Protein AF-A0A938BGE9-F1 (afdb_monomer_lite)

Foldseek 3Di:
DDADPPPRDDDDDDDDDDLLNVDPPVLVVLVVLCVVVVNPLVSSCVVVVHDSVVNVVSVVVSVVSSVVVD

Sequence (70 aa):
RLKCQNCKVTLEGDFVFSKLARLNEEDQHFIEVFVNNRGNIKEVEKILDISYPTVCKKLSQINKTLEKMI

Structure (mmCIF, N/CA/C/O backbone):
data_AF-A0A938BGE9-F1
#
_entry.id   AF-A0A938BGE9-F1
#
loop_
_atom_site.group_PDB
_atom_site.id
_atom_site.type_symbol
_atom_site.label_atom_id
_atom_site.label_alt_id
_atom_site.label_comp_id
_atom_site.label_asym_id
_atom_site.label_entity_id
_atom_site.label_seq_id
_atom_site.pdbx_PDB_ins_code
_atom_site.Cartn_x
_atom_site.Cartn_y
_atom_site.Cartn_z
_atom_site.occupancy
_atom_site.B_iso_or_equiv
_atom_site.auth_seq_id
_atom_site.auth_comp_id
_atom_site.auth_asym_id
_atom_site.auth_atom_id
_atom_site.pdbx_PDB_model_num
ATOM 1 N N . ARG A 1 1 ? 12.267 -7.559 -20.296 1.00 80.50 1 ARG A N 1
ATOM 2 C CA . ARG A 1 1 ? 11.679 -8.797 -20.863 1.00 80.50 1 ARG A CA 1
ATOM 3 C C . ARG A 1 1 ? 10.466 -9.199 -20.034 1.00 80.50 1 ARG A C 1
ATOM 5 O O . ARG A 1 1 ? 10.635 -9.521 -18.866 1.00 80.50 1 ARG A O 1
ATOM 12 N N . LEU A 1 2 ? 9.265 -9.147 -20.608 1.00 85.62 2 LEU A N 1
ATOM 13 C CA . LEU A 1 2 ? 8.021 -9.614 -19.984 1.00 85.62 2 LEU A CA 1
ATOM 14 C C . LEU A 1 2 ? 7.601 -10.929 -20.639 1.00 85.62 2 LEU A C 1
ATOM 16 O O . LEU A 1 2 ? 7.689 -11.058 -21.858 1.00 85.62 2 LEU A O 1
ATOM 20 N N . LYS A 1 3 ? 7.154 -11.904 -19.846 1.00 88.19 3 LYS A N 1
ATOM 21 C CA . LYS A 1 3 ? 6.726 -13.214 -20.348 1.00 88.19 3 LYS A CA 1
ATOM 22 C C . LYS A 1 3 ? 5.322 -13.524 -19.853 1.00 88.19 3 LYS A C 1
ATOM 24 O O . LYS A 1 3 ? 5.096 -13.594 -18.648 1.00 88.19 3 LYS A O 1
ATOM 29 N N . CYS A 1 4 ? 4.397 -13.758 -20.778 1.00 88.06 4 CYS A N 1
ATOM 30 C CA . CYS A 1 4 ? 3.084 -14.287 -20.437 1.00 88.06 4 CYS A CA 1
ATOM 31 C C . CYS A 1 4 ? 3.195 -15.794 -20.164 1.00 88.06 4 CYS A C 1
ATOM 33 O O . CYS A 1 4 ? 3.659 -16.549 -21.020 1.00 88.06 4 CYS A O 1
ATOM 35 N N . GLN A 1 5 ? 2.745 -16.246 -18.991 1.00 88.62 5 GLN A N 1
ATOM 36 C CA . GLN A 1 5 ? 2.757 -17.672 -18.637 1.00 88.62 5 GLN A CA 1
ATOM 37 C C . GLN A 1 5 ? 1.668 -18.478 -19.366 1.00 88.62 5 GLN A C 1
ATOM 39 O O . GLN A 1 5 ? 1.838 -19.674 -19.572 1.00 88.62 5 GLN A O 1
ATOM 44 N N . ASN A 1 6 ? 0.584 -17.828 -19.806 1.00 92.06 6 ASN A N 1
ATOM 45 C CA . ASN A 1 6 ? -0.559 -18.499 -20.429 1.00 92.06 6 ASN A CA 1
ATOM 46 C C . ASN A 1 6 ? -0.326 -18.824 -21.916 1.00 92.06 6 ASN A C 1
ATOM 48 O O . ASN A 1 6 ? -0.534 -19.949 -22.354 1.00 92.06 6 ASN A O 1
ATOM 52 N N . CYS A 1 7 ? 0.142 -17.850 -22.703 1.00 93.75 7 CYS A N 1
ATOM 53 C CA . CYS A 1 7 ? 0.311 -18.001 -24.156 1.00 93.75 7 CYS A CA 1
ATOM 54 C C . CYS A 1 7 ? 1.776 -18.005 -24.622 1.00 93.75 7 CYS A C 1
ATOM 56 O O . CYS A 1 7 ? 2.036 -18.086 -25.818 1.00 93.75 7 CYS A O 1
ATOM 58 N N . LYS A 1 8 ? 2.743 -17.922 -23.695 1.00 91.62 8 LYS A N 1
ATOM 59 C CA . LYS A 1 8 ? 4.199 -17.914 -23.952 1.00 91.62 8 LYS A CA 1
ATOM 60 C C . LYS A 1 8 ? 4.728 -16.718 -24.760 1.00 91.62 8 LYS A C 1
ATOM 62 O O . LYS A 1 8 ? 5.923 -16.681 -25.058 1.00 91.62 8 LYS A O 1
ATOM 67 N N . VAL A 1 9 ? 3.892 -15.720 -25.056 1.00 94.56 9 VAL A N 1
ATOM 68 C CA . VAL A 1 9 ? 4.332 -14.464 -25.680 1.00 94.56 9 VAL A CA 1
ATOM 69 C C . VAL A 1 9 ? 5.388 -13.800 -24.800 1.00 94.56 9 VAL A C 1
ATOM 71 O O . VAL A 1 9 ? 5.219 -13.661 -23.585 1.00 94.56 9 VAL A O 1
ATOM 74 N N . THR A 1 10 ? 6.493 -13.415 -25.433 1.00 91.69 10 THR A N 1
ATOM 75 C CA . THR A 1 10 ? 7.603 -12.711 -24.797 1.00 91.69 10 THR A CA 1
ATOM 76 C C . THR A 1 10 ? 7.715 -11.330 -25.423 1.00 91.69 10 THR A C 1
ATOM 78 O O . THR A 1 10 ? 7.839 -11.215 -26.638 1.00 91.69 10 THR A O 1
ATOM 81 N N . LEU A 1 11 ? 7.664 -10.297 -24.588 1.00 92.00 11 LEU A N 1
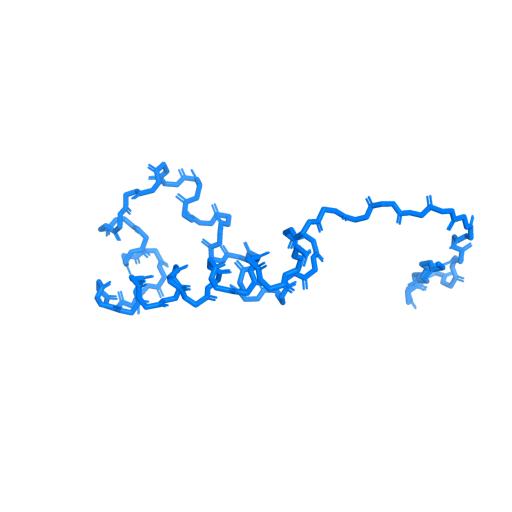ATOM 82 C CA . LEU A 1 11 ? 7.879 -8.913 -24.988 1.00 92.00 11 LEU A CA 1
ATOM 83 C C . LEU A 1 11 ? 9.297 -8.498 -24.585 1.00 92.00 11 LEU A C 1
ATOM 85 O O . LEU A 1 11 ? 9.692 -8.606 -23.414 1.00 92.00 11 LEU A O 1
ATOM 89 N N . GLU A 1 12 ? 10.059 -8.019 -25.560 1.00 91.94 12 GLU A N 1
ATOM 90 C CA . GLU A 1 12 ? 11.425 -7.525 -25.396 1.00 91.94 12 GLU A CA 1
ATOM 91 C C . GLU A 1 12 ? 11.479 -6.046 -25.773 1.00 91.94 12 GLU A C 1
ATOM 93 O O . GLU A 1 12 ? 10.799 -5.608 -26.696 1.00 91.94 12 GLU A O 1
ATOM 98 N N . GLY A 1 13 ? 12.224 -5.271 -24.989 1.00 88.44 13 GLY A N 1
ATOM 99 C CA . GLY A 1 13 ? 12.246 -3.815 -25.060 1.00 88.44 13 GLY A CA 1
ATOM 100 C C . GLY A 1 13 ? 12.548 -3.187 -23.702 1.00 88.44 13 GLY A C 1
ATOM 101 O O . GLY A 1 13 ? 12.613 -3.886 -22.678 1.00 88.44 13 GLY A O 1
ATOM 102 N N . ASP A 1 14 ? 12.713 -1.869 -23.716 1.00 85.94 14 ASP A N 1
ATOM 103 C CA . ASP A 1 14 ? 12.932 -1.057 -22.526 1.00 85.94 14 ASP A CA 1
ATOM 104 C C . ASP A 1 14 ? 11.588 -0.670 -21.911 1.00 85.94 14 ASP A C 1
ATOM 106 O O . ASP A 1 14 ? 10.808 0.096 -22.477 1.00 85.94 14 ASP A O 1
ATOM 110 N N . PHE A 1 15 ? 11.302 -1.227 -20.736 1.00 84.62 15 PHE A N 1
ATOM 111 C CA . PHE A 1 15 ? 10.078 -0.947 -19.995 1.00 84.62 15 PHE A CA 1
ATOM 112 C C . PHE A 1 15 ? 10.408 -0.112 -18.767 1.00 84.62 15 PHE A C 1
ATOM 114 O O . PHE A 1 15 ? 11.198 -0.523 -17.915 1.00 84.62 15 PHE A O 1
ATOM 121 N N . VAL A 1 16 ? 9.748 1.036 -18.640 1.00 83.00 16 VAL A N 1
ATOM 122 C CA . VAL A 1 16 ? 9.799 1.838 -17.421 1.00 83.00 16 VAL A CA 1
ATOM 123 C C . VAL A 1 16 ? 8.577 1.497 -16.580 1.00 83.00 16 VAL A C 1
ATOM 125 O O . VAL A 1 16 ? 7.459 1.906 -16.879 1.00 83.00 16 VAL A O 1
ATOM 128 N N . PHE A 1 17 ? 8.788 0.728 -15.517 1.00 84.50 17 PHE A N 1
ATOM 129 C CA . PHE A 1 17 ? 7.754 0.477 -14.516 1.00 84.50 17 PHE A CA 1
ATOM 130 C C . PHE A 1 17 ? 7.732 1.609 -13.493 1.00 84.50 17 PHE A C 1
ATOM 132 O O . PHE A 1 17 ? 8.789 2.026 -13.006 1.00 84.50 17 PHE A O 1
ATOM 139 N N . SER A 1 18 ? 6.533 2.065 -13.127 1.00 89.31 18 SER A N 1
ATOM 140 C CA . SER A 1 18 ? 6.364 2.970 -11.990 1.00 89.31 18 SER A CA 1
ATOM 141 C C . SER A 1 18 ? 6.840 2.294 -10.700 1.00 89.31 18 SER A C 1
ATOM 143 O O . SER A 1 18 ? 6.879 1.066 -10.596 1.00 89.31 18 SER A O 1
ATOM 145 N N . LYS A 1 19 ? 7.184 3.086 -9.680 1.00 90.62 19 LYS A N 1
ATOM 146 C CA . LYS A 1 19 ? 7.569 2.540 -8.367 1.00 90.62 19 LYS A CA 1
ATOM 147 C C . LYS A 1 19 ? 6.448 1.709 -7.739 1.00 90.62 19 LYS A C 1
ATOM 149 O O . LYS A 1 19 ? 6.719 0.690 -7.120 1.00 90.62 19 LYS A O 1
ATOM 154 N N . LEU A 1 20 ? 5.197 2.108 -7.973 1.00 92.38 20 LEU A N 1
ATOM 155 C CA . LEU A 1 20 ? 4.014 1.388 -7.503 1.00 92.38 20 LEU A CA 1
ATOM 156 C C . LEU A 1 20 ? 3.913 -0.010 -8.124 1.00 92.38 20 LEU A C 1
ATOM 158 O O . LEU A 1 20 ? 3.637 -0.964 -7.410 1.00 92.38 20 LEU A O 1
ATOM 162 N N . ALA A 1 21 ? 4.234 -0.157 -9.415 1.00 91.00 21 ALA A N 1
ATOM 163 C CA . ALA A 1 21 ? 4.228 -1.455 -10.095 1.00 91.00 21 ALA A CA 1
ATOM 164 C C . ALA A 1 21 ? 5.310 -2.428 -9.581 1.00 91.00 21 ALA A C 1
ATOM 166 O O . ALA A 1 21 ? 5.295 -3.604 -9.933 1.00 91.00 21 ALA A O 1
ATOM 167 N N . ARG A 1 22 ? 6.262 -1.947 -8.768 1.00 90.81 22 ARG A N 1
ATOM 168 C CA . ARG A 1 22 ? 7.302 -2.767 -8.125 1.00 90.81 22 ARG A CA 1
ATOM 169 C C . ARG A 1 22 ? 6.932 -3.212 -6.710 1.00 90.81 22 ARG A C 1
ATOM 171 O O . ARG A 1 22 ? 7.673 -3.997 -6.123 1.00 90.81 22 ARG A O 1
ATOM 178 N N . LEU A 1 23 ? 5.841 -2.694 -6.145 1.00 94.94 23 LEU A N 1
ATOM 179 C CA . LEU A 1 23 ? 5.311 -3.173 -4.869 1.00 94.94 23 LEU A CA 1
ATOM 180 C C . LEU A 1 23 ? 4.785 -4.606 -5.031 1.00 94.94 23 LEU A C 1
ATOM 182 O O . LEU A 1 23 ? 4.420 -5.009 -6.136 1.00 94.94 23 LEU A O 1
ATOM 186 N N . ASN A 1 24 ? 4.738 -5.375 -3.942 1.00 95.19 24 ASN A N 1
ATOM 187 C CA . ASN A 1 24 ? 4.058 -6.673 -3.960 1.00 95.19 24 ASN A CA 1
ATOM 188 C C . ASN A 1 24 ? 2.536 -6.481 -4.138 1.00 95.19 24 ASN A C 1
ATOM 190 O O . ASN A 1 24 ? 2.016 -5.382 -3.938 1.00 95.19 24 ASN A O 1
ATOM 194 N N . GLU A 1 25 ? 1.822 -7.544 -4.510 1.00 95.31 25 GLU A N 1
ATOM 195 C CA . GLU A 1 25 ? 0.375 -7.489 -4.784 1.00 95.31 25 GLU A CA 1
ATOM 196 C C . GLU A 1 25 ? -0.439 -6.968 -3.588 1.00 95.31 25 GLU A C 1
ATOM 198 O O . GLU A 1 25 ? -1.388 -6.207 -3.764 1.00 95.31 25 GLU A O 1
ATOM 203 N N . GLU A 1 26 ? -0.035 -7.312 -2.363 1.00 95.81 26 GLU A N 1
ATOM 204 C CA . GLU A 1 26 ? -0.723 -6.909 -1.132 1.00 95.81 26 GLU A CA 1
ATOM 205 C C . GLU A 1 26 ? -0.616 -5.396 -0.866 1.00 95.81 26 GLU A C 1
ATOM 207 O O . GLU A 1 26 ? -1.568 -4.757 -0.408 1.00 95.81 26 GLU A O 1
A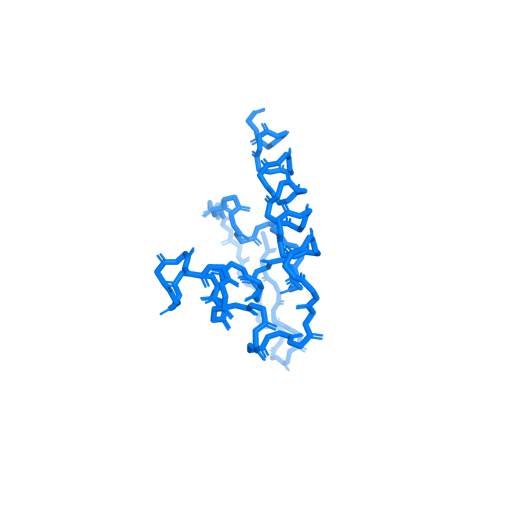TOM 212 N N . ASP A 1 27 ? 0.547 -4.816 -1.155 1.00 96.75 27 ASP A N 1
ATOM 213 C CA . ASP A 1 27 ? 0.819 -3.388 -1.036 1.00 96.75 27 ASP A CA 1
ATOM 214 C C . ASP A 1 27 ? 0.154 -2.608 -2.178 1.00 96.75 27 ASP A C 1
ATOM 216 O O . ASP A 1 27 ? -0.385 -1.525 -1.948 1.00 96.75 27 ASP A O 1
ATOM 220 N N . GLN A 1 28 ? 0.130 -3.165 -3.395 1.00 97.19 28 GLN A N 1
ATOM 221 C CA . GLN A 1 28 ? -0.613 -2.583 -4.519 1.00 97.19 28 GLN A CA 1
ATOM 222 C C . GLN A 1 28 ? -2.113 -2.519 -4.213 1.00 97.19 28 GLN A C 1
ATOM 224 O O . GLN A 1 28 ? -2.717 -1.455 -4.354 1.00 97.19 28 GLN A O 1
ATOM 229 N N . HIS A 1 29 ? -2.690 -3.616 -3.717 1.00 97.12 29 HIS A N 1
ATOM 230 C CA . HIS A 1 29 ? -4.097 -3.674 -3.333 1.00 97.12 29 HIS A CA 1
ATOM 231 C C . HIS A 1 29 ? -4.427 -2.687 -2.205 1.00 97.12 29 HIS A C 1
ATOM 233 O O . HIS A 1 29 ? -5.426 -1.970 -2.270 1.00 97.12 29 HIS A O 1
ATOM 239 N N . PHE A 1 30 ? -3.560 -2.580 -1.191 1.00 97.88 30 PHE A N 1
ATOM 240 C CA . PHE A 1 30 ? -3.734 -1.590 -0.129 1.00 97.88 30 PHE A CA 1
ATOM 241 C C . PHE A 1 30 ? -3.790 -0.160 -0.684 1.00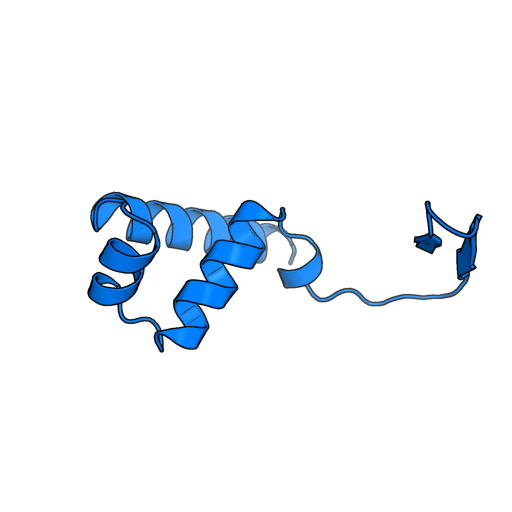 97.88 30 PHE A C 1
ATOM 243 O O . PHE A 1 30 ? -4.666 0.613 -0.298 1.00 97.88 30 PHE A O 1
ATOM 250 N N . ILE A 1 31 ? -2.874 0.200 -1.590 1.00 97.38 31 ILE A N 1
ATOM 251 C CA . ILE A 1 31 ? -2.840 1.536 -2.201 1.00 97.38 31 ILE A CA 1
ATOM 252 C C . ILE A 1 31 ? -4.079 1.788 -3.062 1.00 97.38 31 ILE A C 1
ATOM 254 O O . ILE A 1 31 ? -4.637 2.882 -3.001 1.00 97.38 31 ILE A O 1
ATOM 258 N N . GLU A 1 32 ? -4.546 0.792 -3.812 1.00 97.50 32 GLU A N 1
ATOM 259 C CA . GLU A 1 32 ? -5.786 0.884 -4.586 1.00 97.50 32 GLU A CA 1
ATOM 260 C C . GLU A 1 32 ? -6.987 1.197 -3.682 1.00 97.50 32 GLU A C 1
ATOM 262 O O . GLU A 1 32 ? -7.704 2.174 -3.914 1.00 97.50 32 GLU A O 1
ATOM 267 N N . VAL A 1 33 ? -7.163 0.436 -2.597 1.00 97.69 33 VAL A N 1
ATOM 268 C CA . VAL A 1 33 ? -8.227 0.677 -1.610 1.00 97.69 33 VAL A CA 1
ATOM 269 C C . VAL A 1 33 ? -8.068 2.053 -0.964 1.00 97.69 33 VAL A C 1
ATOM 271 O O . VAL A 1 33 ? -9.044 2.795 -0.842 1.00 97.69 33 VAL A O 1
ATOM 274 N N . PHE A 1 34 ? -6.850 2.440 -0.591 1.00 97.94 34 PHE A N 1
ATOM 275 C CA . PHE A 1 34 ? -6.579 3.736 0.024 1.00 97.94 34 PHE A CA 1
ATOM 276 C C . PHE A 1 34 ? -6.952 4.910 -0.896 1.00 97.94 34 PHE A C 1
ATOM 278 O O . PHE A 1 34 ? -7.629 5.844 -0.459 1.00 97.94 34 PHE A O 1
ATOM 285 N N . VAL A 1 35 ? -6.567 4.856 -2.175 1.00 97.19 35 VAL A N 1
ATOM 286 C CA . VAL A 1 35 ? -6.862 5.902 -3.168 1.00 97.19 35 VAL A CA 1
ATOM 287 C C . VAL A 1 35 ? -8.351 5.945 -3.509 1.00 97.19 35 VAL A C 1
ATOM 289 O O . VAL A 1 35 ? -8.930 7.033 -3.525 1.00 97.19 35 VAL A O 1
ATOM 292 N N . ASN A 1 36 ? -8.999 4.789 -3.692 1.00 97.75 36 ASN A N 1
ATOM 293 C CA . ASN A 1 36 ? -10.444 4.711 -3.943 1.00 97.75 36 ASN A CA 1
ATOM 29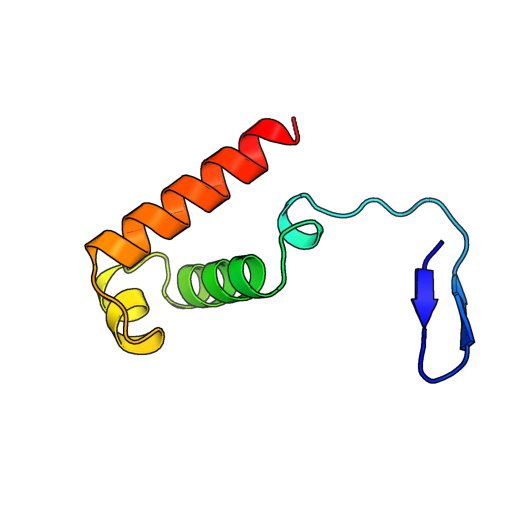4 C C . ASN A 1 36 ? -11.266 5.337 -2.806 1.00 97.75 36 ASN A C 1
ATOM 296 O O . ASN A 1 36 ? -12.322 5.921 -3.045 1.00 97.75 36 ASN A O 1
ATOM 300 N N . ASN A 1 37 ? -10.740 5.300 -1.580 1.00 97.31 37 ASN A N 1
ATOM 301 C CA . ASN A 1 37 ? -11.344 5.918 -0.400 1.00 97.31 37 ASN A CA 1
ATOM 302 C C . ASN A 1 37 ? -10.786 7.313 -0.081 1.00 97.31 37 ASN A C 1
ATOM 304 O O . ASN A 1 37 ? -11.014 7.834 1.011 1.00 97.31 37 ASN A O 1
ATOM 308 N N . ARG A 1 38 ? -10.064 7.943 -1.021 1.00 97.25 38 ARG A N 1
ATOM 309 C CA . ARG A 1 38 ? -9.504 9.303 -0.897 1.00 97.25 38 ARG A CA 1
ATOM 310 C C . ARG A 1 38 ? -8.622 9.489 0.345 1.00 97.25 38 ARG A C 1
ATOM 312 O O . ARG A 1 38 ? -8.562 10.576 0.912 1.00 97.25 38 ARG A O 1
ATOM 319 N N . GLY A 1 39 ? -7.975 8.416 0.795 1.00 95.69 39 GLY A N 1
ATOM 320 C CA . GLY A 1 39 ? -7.163 8.396 2.007 1.00 95.69 39 GLY A CA 1
ATOM 321 C C . GLY A 1 39 ? -7.947 8.421 3.324 1.00 95.69 39 GLY A C 1
ATOM 322 O O . GLY A 1 39 ? -7.360 8.680 4.374 1.00 95.69 39 GLY A O 1
ATOM 323 N N . ASN A 1 40 ? -9.258 8.152 3.311 1.00 97.25 40 ASN A N 1
ATOM 324 C CA . ASN A 1 40 ? -10.047 8.039 4.535 1.00 97.25 40 ASN A CA 1
ATOM 325 C C . ASN A 1 40 ? -9.683 6.758 5.300 1.00 97.25 40 ASN A C 1
ATOM 327 O O . ASN A 1 40 ? -10.182 5.673 5.004 1.00 97.25 40 ASN A O 1
ATOM 331 N N . ILE A 1 41 ? -8.843 6.906 6.326 1.00 96.38 41 ILE A N 1
ATOM 332 C CA . ILE A 1 41 ? -8.315 5.784 7.111 1.00 96.38 41 ILE A CA 1
ATOM 333 C C . ILE A 1 41 ? -9.438 4.954 7.748 1.00 96.38 41 ILE A C 1
ATOM 335 O O . ILE A 1 41 ? -9.324 3.735 7.773 1.00 96.38 41 ILE A O 1
ATOM 339 N N . LYS A 1 42 ? -10.541 5.575 8.195 1.00 95.56 42 LYS A N 1
ATOM 340 C CA . LYS A 1 42 ? -11.672 4.853 8.809 1.00 95.56 42 LYS A CA 1
ATOM 341 C C . LYS A 1 42 ? -12.430 3.976 7.815 1.00 95.56 42 LYS A C 1
ATOM 343 O O . LYS A 1 42 ? -12.952 2.938 8.197 1.00 95.56 42 LYS A O 1
ATOM 348 N N . GLU A 1 43 ? -12.529 4.388 6.555 1.00 97.44 43 GLU A N 1
ATOM 349 C CA . GLU A 1 43 ? -13.174 3.560 5.528 1.00 97.44 43 GLU A CA 1
ATOM 350 C C . GLU A 1 43 ? -12.243 2.438 5.064 1.00 97.44 43 GLU A C 1
ATOM 352 O O . GLU A 1 43 ? -12.677 1.303 4.903 1.00 97.44 43 GLU A O 1
ATOM 357 N N . VAL A 1 44 ? -10.943 2.718 4.955 1.00 97.50 44 VAL A N 1
ATOM 358 C CA . VAL A 1 44 ? -9.927 1.695 4.661 1.00 97.50 44 VAL A CA 1
ATOM 359 C C . VAL A 1 44 ? -9.872 0.633 5.764 1.00 97.50 44 VAL A C 1
ATOM 361 O O . VAL A 1 44 ? -9.796 -0.551 5.455 1.00 97.50 44 VAL A O 1
ATOM 364 N N . GLU A 1 45 ? -9.964 1.047 7.031 1.00 97.19 45 GLU A N 1
ATOM 365 C CA . GLU A 1 45 ? -10.078 0.174 8.207 1.00 97.19 45 GLU A CA 1
ATOM 366 C C . GLU A 1 45 ? -11.225 -0.835 8.049 1.00 97.19 45 GLU A C 1
ATOM 368 O O . GLU A 1 45 ? -11.018 -2.039 8.176 1.00 97.19 45 GLU A O 1
ATOM 373 N N . LYS A 1 46 ? -12.420 -0.344 7.691 1.00 96.81 46 LYS A N 1
ATOM 374 C CA . LYS A 1 46 ? -13.616 -1.172 7.487 1.00 96.81 46 LYS A CA 1
ATOM 375 C C . LYS A 1 46 ? -13.501 -2.102 6.282 1.00 96.81 46 LYS A C 1
ATOM 377 O O . LYS A 1 46 ? -13.917 -3.248 6.368 1.00 96.81 46 LYS A O 1
ATOM 382 N N . ILE A 1 47 ? -12.983 -1.609 5.155 1.00 96.75 47 ILE A N 1
ATOM 383 C CA . ILE A 1 47 ? -12.906 -2.383 3.904 1.00 96.75 47 ILE A CA 1
ATOM 384 C C . ILE A 1 47 ? -11.891 -3.518 4.020 1.00 96.75 47 ILE A C 1
ATOM 386 O O . ILE A 1 47 ? -12.125 -4.606 3.502 1.00 96.75 47 ILE A O 1
ATOM 390 N N . LEU A 1 48 ? -10.763 -3.256 4.679 1.00 95.94 48 LEU A N 1
ATOM 391 C CA . LEU A 1 48 ? -9.689 -4.231 4.842 1.00 95.94 48 LEU A CA 1
ATOM 392 C C . LEU A 1 48 ? -9.840 -5.093 6.104 1.00 95.94 48 LEU A C 1
ATOM 394 O O . LEU A 1 48 ? -9.021 -5.986 6.296 1.00 95.94 48 LEU A O 1
ATOM 398 N N . ASP A 1 49 ? -10.845 -4.824 6.944 1.00 97.06 49 ASP A N 1
ATOM 399 C CA . ASP A 1 49 ? -11.103 -5.503 8.224 1.00 97.06 49 ASP A CA 1
ATOM 400 C C . ASP A 1 49 ? -9.854 -5.589 9.126 1.00 97.06 49 ASP A C 1
ATOM 402 O O . ASP A 1 49 ? -9.484 -6.624 9.680 1.00 97.06 49 ASP A O 1
ATOM 406 N N . ILE A 1 50 ? -9.148 -4.464 9.245 1.00 96.12 50 ILE A N 1
ATOM 407 C CA . ILE A 1 50 ? -7.946 -4.320 10.077 1.00 96.12 50 ILE A CA 1
ATOM 408 C C . ILE A 1 50 ? -8.085 -3.096 10.960 1.00 96.12 50 ILE A C 1
ATOM 410 O O . ILE A 1 50 ? -8.779 -2.168 10.597 1.00 96.12 50 ILE A O 1
ATOM 414 N N . SER A 1 51 ? -7.369 -3.044 12.082 1.00 97.12 51 SER A N 1
ATOM 415 C CA . SER A 1 51 ? -7.418 -1.882 12.978 1.00 97.12 51 SER A CA 1
ATOM 416 C C . SER A 1 51 ? -6.810 -0.612 12.364 1.00 97.12 51 SER A C 1
ATOM 418 O O . SER A 1 51 ? -5.847 -0.684 11.593 1.00 97.12 51 SER A O 1
ATOM 420 N N . TYR A 1 52 ? -7.281 0.565 12.787 1.00 95.62 52 TYR A N 1
ATOM 421 C CA . TYR A 1 52 ? -6.701 1.861 12.408 1.00 95.62 52 TYR A CA 1
ATOM 422 C C . TYR A 1 52 ? -5.160 1.924 12.562 1.00 95.62 52 TYR A C 1
ATOM 424 O O . TYR A 1 52 ? -4.481 2.335 11.613 1.00 95.62 52 TYR A O 1
ATOM 432 N N . PRO A 1 53 ? -4.546 1.476 13.686 1.00 97.50 53 PRO A N 1
ATOM 433 C CA . PRO A 1 53 ? -3.087 1.394 13.797 1.00 97.50 53 PRO A CA 1
ATOM 434 C C . PRO A 1 53 ? -2.428 0.537 12.710 1.00 97.50 53 PRO A C 1
ATOM 436 O O . PRO A 1 53 ? -1.341 0.875 12.235 1.00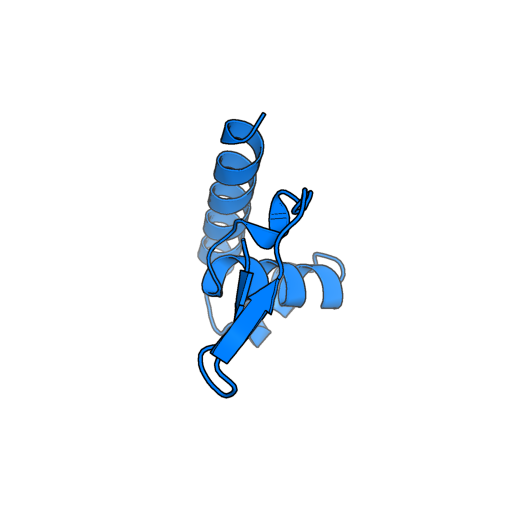 97.50 53 PRO A O 1
ATOM 439 N N . THR A 1 54 ? -3.077 -0.551 12.291 1.00 97.38 54 THR A N 1
ATOM 440 C CA . THR A 1 54 ? -2.583 -1.427 11.222 1.00 97.38 54 THR A CA 1
ATOM 441 C C . THR A 1 54 ? -2.556 -0.695 9.882 1.00 97.38 54 THR A C 1
ATOM 443 O O . THR A 1 54 ? -1.548 -0.776 9.180 1.00 97.38 54 THR A O 1
ATOM 446 N N . VAL A 1 55 ? -3.601 0.077 9.556 1.00 97.31 55 VAL A N 1
ATOM 447 C CA . VAL A 1 55 ? -3.651 0.896 8.331 1.00 97.31 55 VAL A CA 1
ATOM 448 C C . VAL A 1 55 ? -2.486 1.891 8.304 1.00 97.31 55 VAL A C 1
ATOM 450 O O . VAL A 1 55 ? -1.730 1.942 7.334 1.00 97.31 55 VAL A O 1
ATOM 453 N N . CYS A 1 56 ? -2.279 2.631 9.398 1.00 97.06 56 CYS A N 1
ATOM 454 C CA . CYS A 1 56 ? -1.187 3.601 9.524 1.00 97.06 56 CYS A CA 1
ATOM 455 C C . CYS A 1 56 ? 0.197 2.949 9.414 1.00 97.06 56 CYS A C 1
ATOM 457 O O . CYS A 1 56 ? 1.092 3.480 8.747 1.00 97.06 56 CYS A O 1
ATOM 459 N N . LYS A 1 57 ? 0.382 1.785 10.049 1.00 98.00 57 LYS A N 1
ATOM 460 C CA . LYS A 1 57 ? 1.632 1.021 9.982 1.00 98.00 57 LYS A CA 1
ATOM 461 C C . LYS A 1 57 ? 1.917 0.563 8.554 1.00 98.00 57 LYS A C 1
ATOM 463 O O . LYS A 1 57 ? 3.045 0.719 8.090 1.00 98.00 57 LYS A O 1
ATOM 468 N N . LYS A 1 58 ? 0.904 0.047 7.853 1.00 97.06 58 LYS A N 1
ATOM 469 C CA . LYS A 1 58 ? 1.042 -0.433 6.476 1.00 97.06 58 LYS A CA 1
ATOM 470 C C . LYS A 1 58 ? 1.328 0.708 5.500 1.00 97.06 58 LYS A C 1
ATOM 472 O O . LYS A 1 58 ? 2.278 0.613 4.729 1.00 97.06 58 LYS A O 1
ATOM 477 N N . LEU A 1 59 ? 0.627 1.838 5.622 1.00 97.44 59 LEU A N 1
ATOM 478 C CA . LEU A 1 59 ? 0.919 3.047 4.843 1.00 97.44 59 LEU A CA 1
ATOM 479 C C . LEU A 1 59 ? 2.365 3.527 5.058 1.00 97.44 59 LEU A C 1
ATOM 481 O O . LEU A 1 59 ? 3.081 3.807 4.098 1.00 97.44 59 LEU A O 1
ATOM 485 N N . SER A 1 60 ? 2.817 3.562 6.315 1.00 97.50 60 SER A N 1
ATOM 486 C CA . SER A 1 60 ? 4.186 3.963 6.671 1.00 97.50 60 SER A CA 1
ATOM 487 C C . SER A 1 60 ? 5.241 3.007 6.099 1.00 97.50 60 SER A C 1
ATOM 489 O O . SER A 1 60 ? 6.281 3.445 5.607 1.00 97.50 60 SER A O 1
ATOM 491 N N . GLN A 1 61 ? 4.976 1.697 6.141 1.00 97.44 61 GLN A N 1
ATOM 492 C CA . GLN A 1 61 ? 5.836 0.673 5.547 1.00 97.44 61 GLN A CA 1
ATOM 493 C C . GLN A 1 61 ? 5.945 0.847 4.029 1.00 97.44 61 GLN A C 1
ATOM 495 O O . GLN A 1 61 ? 7.057 0.835 3.502 1.00 97.44 61 GLN A O 1
ATOM 500 N N . ILE A 1 62 ? 4.819 1.046 3.339 1.00 96.62 62 ILE A N 1
ATOM 501 C CA . ILE A 1 62 ? 4.795 1.244 1.885 1.00 96.62 62 ILE A CA 1
ATOM 502 C C . ILE A 1 62 ? 5.541 2.526 1.509 1.00 96.62 62 ILE A C 1
ATOM 504 O O . ILE A 1 62 ? 6.383 2.490 0.613 1.00 96.62 62 ILE A O 1
ATOM 508 N N . ASN A 1 63 ? 5.322 3.631 2.231 1.00 95.94 63 ASN A N 1
ATOM 509 C CA . ASN A 1 63 ? 6.044 4.880 1.981 1.00 95.94 63 ASN A CA 1
ATOM 510 C C . ASN A 1 63 ? 7.567 4.690 2.098 1.00 95.94 63 ASN A C 1
ATOM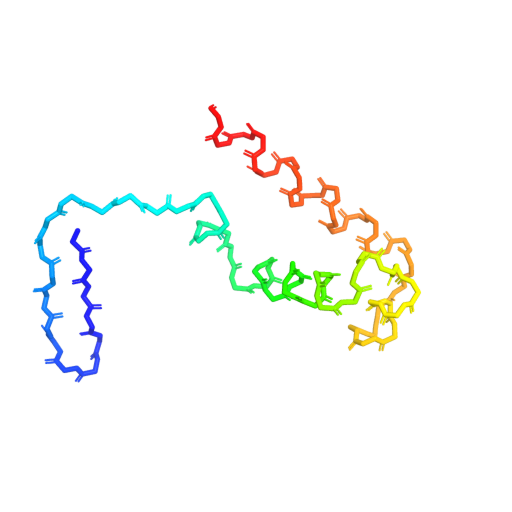 512 O O . ASN A 1 63 ? 8.314 5.045 1.189 1.00 95.94 63 ASN A O 1
ATOM 516 N N . LYS A 1 64 ? 8.029 4.014 3.158 1.00 96.38 64 LYS A N 1
ATOM 517 C CA . LYS A 1 64 ? 9.452 3.693 3.348 1.00 96.38 64 LYS A CA 1
ATOM 518 C C . LYS A 1 64 ? 10.014 2.808 2.231 1.00 96.38 64 LYS A C 1
ATOM 520 O O . LYS A 1 64 ? 11.178 2.943 1.856 1.00 96.38 64 LYS A O 1
ATOM 525 N N . THR A 1 65 ? 9.217 1.877 1.710 1.00 95.62 65 THR A N 1
ATOM 526 C CA . THR A 1 65 ? 9.603 1.046 0.563 1.00 95.62 65 THR A CA 1
ATOM 527 C C . THR A 1 65 ? 9.781 1.892 -0.697 1.00 95.62 65 THR A C 1
ATOM 529 O O . THR A 1 65 ? 10.776 1.723 -1.398 1.00 95.62 65 THR A O 1
ATOM 532 N N . LEU A 1 66 ? 8.877 2.838 -0.960 1.00 94.31 66 LEU A N 1
ATOM 533 C CA . LEU A 1 66 ? 8.949 3.725 -2.126 1.00 94.31 66 LEU A CA 1
ATOM 534 C C . LEU A 1 66 ? 10.131 4.707 -2.061 1.00 94.31 66 LEU A C 1
ATOM 536 O O . LEU A 1 66 ? 10.772 4.955 -3.087 1.00 94.31 66 LEU A O 1
ATOM 540 N N . GLU A 1 67 ? 10.448 5.230 -0.873 1.00 93.44 67 GLU A N 1
ATOM 541 C CA . GLU A 1 67 ? 11.609 6.104 -0.635 1.00 93.44 67 GLU A CA 1
ATOM 542 C C . GLU A 1 67 ? 12.936 5.396 -0.932 1.00 93.44 67 GLU A C 1
ATOM 544 O O . GLU A 1 67 ? 13.819 5.978 -1.553 1.00 93.44 67 GLU A O 1
ATOM 549 N N . LYS A 1 68 ? 13.063 4.113 -0.569 1.00 89.88 68 LYS A N 1
ATOM 550 C CA . LYS A 1 68 ? 14.265 3.299 -0.841 1.00 89.88 68 LYS A CA 1
ATOM 551 C C . LYS A 1 68 ? 14.487 2.968 -2.321 1.00 89.88 68 LYS A C 1
ATOM 553 O O . LYS A 1 68 ? 15.534 2.433 -2.664 1.00 89.88 68 LYS A O 1
ATOM 558 N N . MET A 1 69 ? 13.497 3.215 -3.178 1.00 84.81 69 MET A N 1
ATOM 559 C CA . MET A 1 69 ? 13.598 3.022 -4.630 1.00 84.81 69 MET A CA 1
ATOM 560 C C . MET A 1 69 ? 14.013 4.312 -5.363 1.00 84.81 69 MET A C 1
ATOM 562 O O . MET A 1 69 ? 13.839 4.393 -6.583 1.00 84.81 69 MET A O 1
ATOM 566 N N . ILE A 1 70 ? 14.437 5.348 -4.627 1.00 67.12 70 ILE A N 1
ATOM 567 C CA . ILE A 1 70 ? 15.091 6.557 -5.155 1.00 67.12 70 ILE A CA 1
ATOM 568 C C . ILE A 1 70 ? 16.587 6.288 -5.298 1.00 67.12 70 ILE A C 1
ATOM 570 O O . ILE A 1 70 ? 17.173 5.736 -4.342 1.00 67.12 70 ILE A O 1
#

pLDDT: mean 93.61, std 5.36, range [67.12, 98.0]

Secondary structure (DSSP, 8-state):
-EE-TTT--EE-S-----SGGGS-HHHHHHHHHHHHTTT-HHHHHHHHT--HHHHHHHHHHHHHHHHTT-

Radius of gyration: 15.54 Å; chains: 1; bounding box: 29×28×40 Å